Protein AF-A0A969NJ85-F1 (afdb_monomer_lite)

Foldseek 3Di:
DVVVVVVVVVLLVLLVVLCVVLVQDDDSVLSVVLVVQLVVVLVVDDDDPVVSLVSSLVSQCVSSVVRDVPSVSSSVSSVVSCCVPPVVVVVVVVVVVVVVVVVVD

Sequence (105 aa):
MFIGFSRYLIFFTQYYLLLLIFDIKINIVDAFTSISLSYVFLFSIPGIPIADIGIRGSLALFFLGIYSENEIGIIAASSALWAINLAIPAILGSIFLIQHKKMIK

Structure (mmCIF, N/CA/C/O backbone):
data_AF-A0A969NJ85-F1
#
_entry.id   AF-A0A969NJ85-F1
#
loop_
_atom_site.group_PDB
_atom_site.id
_atom_site.type_symbol
_atom_site.label_atom_id
_atom_site.label_alt_id
_atom_site.label_comp_id
_atom_site.label_asym_id
_atom_site.label_entity_id
_atom_site.label_seq_id
_atom_site.pdbx_PDB_ins_code
_atom_site.Cartn_x
_atom_site.Cartn_y
_atom_site.Cartn_z
_atom_site.occupancy
_atom_site.B_iso_or_equiv
_atom_site.auth_seq_id
_atom_site.auth_comp_id
_atom_site.auth_asym_id
_atom_site.auth_atom_id
_atom_site.pdbx_PDB_model_num
ATOM 1 N N . MET A 1 1 ? 6.680 -20.681 9.469 1.00 65.81 1 MET A N 1
ATOM 2 C CA . MET A 1 1 ? 6.995 -20.300 8.072 1.00 65.81 1 MET A CA 1
ATOM 3 C C . MET A 1 1 ? 5.741 -20.245 7.190 1.00 65.81 1 MET A C 1
ATOM 5 O O . MET A 1 1 ? 5.466 -19.182 6.655 1.00 65.81 1 MET A O 1
ATOM 9 N N . PHE A 1 2 ? 4.918 -21.303 7.128 1.00 75.25 2 PHE A N 1
ATOM 10 C CA . PHE A 1 2 ? 3.692 -21.348 6.301 1.00 75.25 2 PHE A CA 1
ATOM 11 C C . PHE A 1 2 ? 2.685 -20.205 6.533 1.00 75.25 2 PHE A C 1
ATOM 13 O O . PHE A 1 2 ? 2.185 -19.627 5.576 1.00 75.25 2 PHE A O 1
ATOM 20 N N . ILE A 1 3 ? 2.445 -19.807 7.787 1.00 84.50 3 ILE A N 1
ATOM 21 C CA . ILE A 1 3 ? 1.480 -18.740 8.121 1.00 84.50 3 ILE A CA 1
ATOM 22 C C . ILE A 1 3 ? 1.871 -17.387 7.499 1.00 84.50 3 ILE A C 1
ATOM 24 O O . ILE A 1 3 ? 1.006 -16.636 7.056 1.00 84.50 3 ILE A O 1
ATOM 28 N N . GLY A 1 4 ? 3.171 -17.075 7.443 1.00 85.69 4 GLY A N 1
ATOM 29 C CA . GLY A 1 4 ? 3.659 -15.820 6.862 1.00 85.69 4 GLY A CA 1
ATOM 30 C C . GLY A 1 4 ? 3.414 -15.755 5.356 1.00 85.69 4 GLY A C 1
ATOM 31 O O . GLY A 1 4 ? 2.929 -14.744 4.855 1.00 85.69 4 GLY A O 1
ATOM 32 N N . PHE A 1 5 ? 3.662 -16.865 4.657 1.00 85.75 5 PHE A N 1
ATOM 33 C CA . PHE A 1 5 ? 3.427 -16.966 3.219 1.00 85.75 5 PHE A CA 1
ATOM 34 C C . PHE A 1 5 ? 1.942 -16.813 2.868 1.00 85.75 5 PHE A C 1
ATOM 36 O O . PHE A 1 5 ? 1.595 -16.010 2.006 1.00 85.75 5 PHE A O 1
ATOM 43 N N . SER A 1 6 ? 1.047 -17.498 3.589 1.00 90.38 6 SER A N 1
ATOM 44 C CA . SER A 1 6 ? -0.398 -17.378 3.354 1.00 90.38 6 SER A CA 1
ATOM 45 C C . SER A 1 6 ? -0.910 -15.956 3.588 1.00 90.38 6 SER A C 1
ATOM 47 O O . SER A 1 6 ? -1.724 -15.458 2.814 1.00 90.38 6 SER A O 1
ATOM 49 N N . ARG A 1 7 ? -0.408 -15.267 4.623 1.00 89.38 7 ARG A N 1
ATOM 50 C CA . ARG A 1 7 ? -0.756 -13.860 4.877 1.00 89.38 7 ARG A CA 1
ATOM 51 C C . ARG A 1 7 ? -0.317 -12.954 3.738 1.00 89.38 7 ARG A C 1
ATOM 53 O O . ARG A 1 7 ? -1.087 -12.086 3.338 1.00 89.38 7 ARG A O 1
ATOM 60 N N . TYR A 1 8 ? 0.887 -13.168 3.216 1.00 91.38 8 TYR A N 1
ATOM 61 C CA . TYR A 1 8 ? 1.368 -12.417 2.066 1.00 91.38 8 TYR A CA 1
ATOM 62 C C . TYR A 1 8 ? 0.513 -12.687 0.819 1.00 91.38 8 TYR A C 1
ATOM 64 O O . TYR A 1 8 ? 0.143 -11.742 0.134 1.00 91.38 8 TYR A O 1
ATOM 72 N N . LEU A 1 9 ? 0.118 -13.938 0.557 1.00 93.75 9 LEU A N 1
ATOM 73 C CA . LEU A 1 9 ? -0.727 -14.272 -0.595 1.00 93.75 9 LEU A CA 1
ATOM 74 C C . LEU A 1 9 ? -2.108 -13.600 -0.525 1.00 93.75 9 LEU A C 1
ATOM 76 O O . LEU A 1 9 ? -2.587 -13.067 -1.526 1.00 93.75 9 LEU A O 1
ATOM 80 N N . ILE A 1 10 ? -2.729 -13.583 0.660 1.00 95.56 10 ILE A N 1
ATOM 81 C CA . ILE A 1 10 ? -3.993 -12.869 0.895 1.00 95.56 10 ILE A CA 1
ATOM 82 C C . ILE A 1 10 ? -3.796 -11.371 0.655 1.00 95.56 10 ILE A C 1
ATOM 84 O O . ILE A 1 10 ? -4.565 -10.762 -0.084 1.00 95.56 10 ILE A O 1
ATOM 88 N N . PHE A 1 11 ? -2.745 -10.794 1.239 1.00 95.44 11 PHE A N 1
ATOM 89 C CA . PHE A 1 11 ? -2.397 -9.385 1.081 1.00 95.44 11 PHE A CA 1
ATOM 90 C C . PHE A 1 11 ? -2.178 -9.005 -0.397 1.00 95.44 11 PHE A C 1
ATOM 92 O O . PHE A 1 11 ? -2.750 -8.026 -0.875 1.00 95.44 11 PHE A O 1
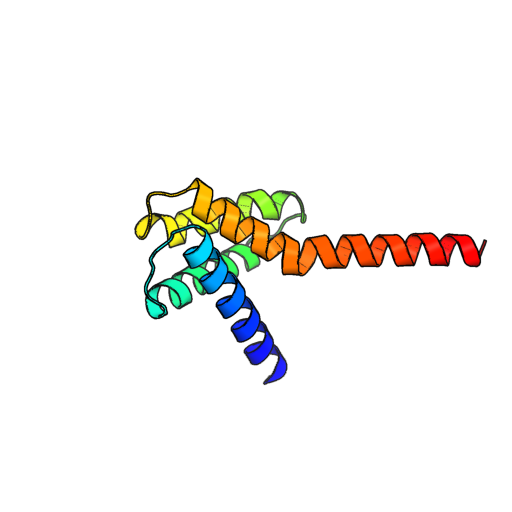ATOM 99 N N . PHE A 1 12 ? -1.408 -9.807 -1.136 1.00 96.94 12 PHE A N 1
ATOM 100 C CA . PHE A 1 12 ? -1.163 -9.614 -2.562 1.00 96.94 12 PHE A CA 1
ATOM 101 C C . PHE A 1 12 ? -2.467 -9.677 -3.358 1.00 96.94 12 PHE A C 1
ATOM 103 O O . PHE A 1 12 ? -2.745 -8.785 -4.153 1.00 96.94 12 PHE A O 1
ATOM 110 N N . THR A 1 13 ? -3.294 -10.695 -3.102 1.00 96.94 13 THR A N 1
ATOM 111 C CA . THR A 1 13 ? -4.570 -10.884 -3.805 1.00 96.94 13 THR A CA 1
ATOM 112 C C . THR A 1 13 ? -5.511 -9.708 -3.562 1.00 96.94 13 THR A C 1
ATOM 114 O O . THR A 1 13 ? -6.089 -9.184 -4.509 1.00 96.94 13 THR A O 1
ATOM 117 N N . GLN A 1 14 ? -5.631 -9.244 -2.314 1.00 97.62 14 GLN A N 1
ATOM 118 C CA . GLN A 1 14 ? -6.417 -8.054 -1.984 1.00 97.62 14 GLN A CA 1
ATOM 119 C C . GLN A 1 14 ? -5.922 -6.827 -2.751 1.00 97.62 14 GLN A C 1
ATOM 121 O O . GLN A 1 14 ? -6.733 -6.101 -3.322 1.00 97.62 14 GLN A O 1
ATOM 126 N N . TYR A 1 15 ? -4.606 -6.600 -2.788 1.00 97.50 15 TYR A N 1
ATOM 127 C CA . TYR A 1 15 ? -4.068 -5.436 -3.481 1.00 97.50 15 TYR A CA 1
ATOM 128 C C . TYR A 1 15 ? -4.275 -5.530 -4.994 1.00 97.50 15 TYR A C 1
ATOM 130 O O . TYR A 1 15 ? -4.734 -4.572 -5.605 1.00 97.50 15 TYR A O 1
ATOM 138 N N . TYR A 1 16 ? -4.013 -6.693 -5.590 1.00 97.75 16 TYR A N 1
ATOM 139 C CA . TYR A 1 16 ? -4.229 -6.925 -7.015 1.00 97.75 16 TYR A CA 1
ATOM 140 C C . TYR A 1 16 ? -5.690 -6.691 -7.418 1.00 97.75 16 TYR A C 1
ATOM 142 O O . TYR A 1 16 ? -5.958 -5.987 -8.388 1.00 97.75 16 TYR A O 1
ATOM 150 N N . LEU A 1 17 ? -6.645 -7.201 -6.635 1.00 97.94 17 LEU A N 1
ATOM 151 C CA . LEU A 1 17 ? -8.069 -6.958 -6.876 1.00 97.94 17 LEU A CA 1
ATOM 152 C C . LEU A 1 17 ? -8.430 -5.473 -6.760 1.00 97.94 17 LEU A C 1
ATOM 154 O O . LEU A 1 17 ? -9.195 -4.976 -7.580 1.00 97.94 17 LEU A O 1
ATOM 158 N N . LEU A 1 18 ? -7.869 -4.753 -5.784 1.00 97.94 18 LEU A N 1
ATOM 159 C CA . LEU A 1 18 ? -8.076 -3.309 -5.667 1.00 97.94 18 LEU A CA 1
ATOM 160 C C . LEU A 1 18 ? -7.522 -2.565 -6.885 1.00 97.94 18 LEU A C 1
ATOM 162 O O . LEU A 1 18 ? -8.219 -1.709 -7.416 1.00 97.94 18 LEU A O 1
ATOM 166 N N . LEU A 1 19 ? -6.332 -2.921 -7.377 1.00 97.56 19 LEU A N 1
ATOM 167 C CA . LEU A 1 19 ? -5.785 -2.335 -8.607 1.00 97.56 19 LEU A CA 1
ATOM 168 C C . LEU A 1 19 ? -6.755 -2.516 -9.783 1.00 97.56 19 LEU A C 1
ATOM 170 O O . LEU A 1 19 ? -7.059 -1.545 -10.470 1.00 97.56 19 LEU A O 1
ATOM 174 N N . LEU A 1 20 ? -7.325 -3.712 -9.954 1.00 96.69 20 LEU A N 1
ATOM 175 C CA . LEU A 1 20 ? -8.328 -3.965 -10.994 1.00 96.69 20 LEU A CA 1
ATOM 176 C C . LEU A 1 20 ? -9.620 -3.154 -10.791 1.00 96.69 20 LEU A C 1
ATOM 178 O O . LEU A 1 20 ? -10.170 -2.642 -11.762 1.00 96.69 20 LEU A O 1
ATOM 182 N N . ILE A 1 21 ? -10.097 -3.010 -9.548 1.00 97.62 21 ILE A N 1
ATOM 183 C CA . ILE A 1 21 ? -11.285 -2.200 -9.214 1.00 97.62 21 ILE A CA 1
ATOM 184 C C . ILE A 1 21 ? -11.068 -0.723 -9.569 1.00 97.62 21 ILE A C 1
ATOM 186 O O . ILE A 1 21 ? -11.996 -0.063 -10.030 1.00 97.62 21 ILE A O 1
ATOM 190 N N . PHE A 1 22 ? -9.850 -0.213 -9.389 1.00 96.94 22 PHE A N 1
ATOM 191 C CA . PHE A 1 22 ? -9.469 1.155 -9.746 1.00 96.94 22 PHE A CA 1
ATOM 192 C C . PHE A 1 22 ? -9.000 1.301 -11.211 1.00 96.94 22 PHE A C 1
ATOM 194 O O . PHE A 1 22 ? -8.357 2.292 -11.550 1.00 96.94 22 PHE A O 1
ATOM 201 N N . ASP A 1 23 ? -9.344 0.343 -12.081 1.00 95.38 23 ASP A N 1
ATOM 202 C CA . ASP A 1 23 ? -9.041 0.316 -13.524 1.00 95.38 23 ASP A CA 1
ATOM 203 C C . ASP A 1 23 ? -7.536 0.314 -13.871 1.00 95.38 23 ASP A C 1
ATOM 205 O O . ASP A 1 23 ? -7.104 0.782 -14.924 1.00 95.38 23 ASP A O 1
ATOM 209 N N . ILE A 1 24 ? -6.704 -0.259 -12.998 1.00 96.50 24 ILE A N 1
ATOM 210 C CA . ILE A 1 24 ? -5.270 -0.455 -13.245 1.00 96.50 24 ILE A CA 1
ATOM 211 C C . ILE A 1 24 ? -5.068 -1.857 -13.812 1.00 96.50 24 ILE A C 1
ATOM 213 O O . ILE A 1 24 ? -4.996 -2.855 -13.089 1.00 96.50 24 ILE A O 1
ATOM 217 N N . LYS A 1 25 ? -4.992 -1.935 -15.142 1.00 93.81 25 LYS A N 1
ATOM 218 C CA . LYS A 1 25 ? -4.812 -3.192 -15.876 1.00 93.81 25 LYS A CA 1
ATOM 219 C C . LYS A 1 25 ? -3.339 -3.575 -15.904 1.00 93.81 25 LYS A C 1
ATOM 221 O O . LYS A 1 25 ? -2.571 -3.079 -16.719 1.00 93.81 25 LYS A O 1
ATOM 226 N N . ILE A 1 26 ? -2.963 -4.487 -15.018 1.00 94.88 26 ILE A N 1
ATOM 227 C CA . ILE A 1 26 ? -1.599 -4.995 -14.884 1.00 94.88 26 ILE A CA 1
ATOM 228 C C . ILE A 1 26 ? -1.611 -6.529 -14.876 1.00 94.88 26 ILE A C 1
ATOM 230 O O . ILE A 1 26 ? -2.524 -7.163 -14.331 1.00 94.88 26 ILE A O 1
ATOM 234 N N . ASN A 1 27 ? -0.607 -7.144 -15.504 1.00 95.75 27 ASN A N 1
ATOM 235 C CA . ASN A 1 27 ? -0.427 -8.593 -15.456 1.00 95.75 27 ASN A CA 1
ATOM 236 C C . ASN A 1 27 ? -0.087 -9.023 -14.018 1.00 95.75 27 ASN A C 1
ATOM 238 O O . ASN A 1 27 ? 0.573 -8.298 -13.278 1.00 95.75 27 ASN A O 1
ATOM 242 N N . ILE A 1 28 ? -0.521 -10.214 -13.612 1.00 95.81 28 ILE A N 1
ATOM 243 C CA . ILE A 1 28 ? -0.267 -10.757 -12.278 1.00 95.81 28 ILE A CA 1
ATOM 244 C C . ILE A 1 28 ? 1.229 -10.830 -11.927 1.00 95.81 28 ILE A C 1
ATOM 246 O O . ILE A 1 28 ? 1.585 -10.589 -10.777 1.00 95.81 28 ILE A O 1
ATOM 250 N N . VAL A 1 29 ? 2.105 -11.118 -12.897 1.00 96.31 29 VAL A N 1
ATOM 251 C CA . VAL A 1 29 ? 3.562 -11.217 -12.672 1.00 96.31 29 VAL A CA 1
ATOM 252 C C . VAL A 1 29 ? 4.173 -9.842 -12.388 1.00 96.31 29 VAL A C 1
ATOM 254 O O . VAL A 1 29 ? 4.944 -9.677 -11.438 1.00 96.31 29 VAL A O 1
ATOM 257 N N . ASP A 1 30 ? 3.773 -8.844 -13.170 1.00 96.31 30 ASP A N 1
ATOM 258 C CA . ASP A 1 30 ? 4.220 -7.461 -13.012 1.00 96.31 30 ASP A CA 1
ATOM 259 C C . ASP A 1 30 ? 3.687 -6.872 -11.704 1.00 96.31 30 ASP A C 1
ATOM 261 O O . ASP A 1 30 ? 4.436 -6.284 -10.924 1.00 96.31 30 ASP A O 1
ATOM 265 N N . ALA A 1 31 ? 2.412 -7.132 -11.397 1.00 96.69 31 ALA A N 1
ATOM 266 C CA . ALA A 1 31 ? 1.801 -6.743 -10.136 1.00 96.69 31 ALA A CA 1
ATOM 267 C C . ALA A 1 31 ? 2.522 -7.374 -8.946 1.00 96.69 31 ALA A C 1
ATOM 269 O O . ALA A 1 31 ? 2.814 -6.681 -7.975 1.00 96.69 31 ALA A O 1
ATOM 270 N N . PHE A 1 32 ? 2.843 -8.668 -9.013 1.00 96.88 32 PHE A N 1
ATOM 271 C CA . PHE A 1 32 ? 3.568 -9.360 -7.949 1.00 96.88 32 PHE A CA 1
ATOM 272 C C . PHE A 1 32 ? 4.917 -8.705 -7.676 1.00 96.88 32 PHE A C 1
ATOM 274 O O . PHE A 1 32 ? 5.256 -8.439 -6.519 1.00 96.88 32 PHE A O 1
ATOM 281 N N . THR A 1 33 ? 5.657 -8.391 -8.735 1.00 96.75 33 THR A N 1
ATOM 282 C CA . THR A 1 33 ? 6.972 -7.755 -8.635 1.00 96.75 33 THR A CA 1
ATOM 283 C C . THR A 1 33 ? 6.857 -6.344 -8.062 1.00 96.75 33 THR A C 1
ATOM 285 O O . THR A 1 33 ? 7.485 -6.047 -7.044 1.00 96.75 33 THR A O 1
ATOM 288 N N . SER A 1 34 ? 6.006 -5.495 -8.641 1.00 96.88 34 SER A N 1
ATOM 289 C CA . SER A 1 34 ? 5.839 -4.107 -8.196 1.00 96.88 34 SER A CA 1
ATOM 290 C C . SER A 1 34 ? 5.308 -4.005 -6.772 1.00 96.88 34 SER A C 1
ATOM 292 O O . SER A 1 34 ? 5.863 -3.258 -5.971 1.00 96.88 34 SER A O 1
ATOM 294 N N . ILE A 1 35 ? 4.294 -4.796 -6.412 1.00 96.19 35 ILE A N 1
ATOM 295 C CA . ILE A 1 35 ? 3.739 -4.812 -5.052 1.00 96.19 35 ILE A CA 1
ATOM 296 C C . ILE A 1 35 ? 4.798 -5.263 -4.043 1.00 96.19 35 ILE A C 1
ATOM 298 O O . ILE A 1 35 ? 4.940 -4.647 -2.984 1.00 96.19 35 ILE A O 1
ATOM 302 N N . SER A 1 36 ? 5.558 -6.313 -4.364 1.00 95.31 36 SER A N 1
ATOM 303 C CA . SER A 1 36 ? 6.635 -6.798 -3.495 1.00 95.31 36 SER A CA 1
ATOM 304 C C . SER A 1 36 ? 7.690 -5.727 -3.267 1.00 95.31 36 SER A C 1
ATOM 306 O O . SER A 1 36 ? 8.042 -5.454 -2.120 1.00 95.31 36 SER A O 1
ATOM 308 N N . LEU A 1 37 ? 8.158 -5.087 -4.341 1.00 95.38 37 LEU A N 1
ATOM 309 C CA . LEU A 1 37 ? 9.162 -4.033 -4.256 1.00 95.38 37 LEU A CA 1
ATOM 310 C C . LEU A 1 37 ? 8.639 -2.841 -3.453 1.00 95.38 37 LEU A C 1
ATOM 312 O O . LEU A 1 37 ? 9.289 -2.452 -2.483 1.00 95.38 37 LEU A O 1
ATOM 316 N N . SER A 1 38 ? 7.436 -2.332 -3.743 1.00 94.00 38 SER A N 1
ATOM 317 C CA . SER A 1 38 ? 6.838 -1.238 -2.965 1.00 94.00 38 SER A CA 1
ATOM 318 C C . SER A 1 38 ? 6.857 -1.526 -1.460 1.00 94.00 38 SER A C 1
ATOM 320 O O . SER A 1 38 ? 7.177 -0.640 -0.673 1.00 94.00 38 SER A O 1
ATOM 322 N N . TYR A 1 39 ? 6.559 -2.758 -1.042 1.00 90.56 39 TYR A N 1
ATOM 323 C CA . TYR A 1 39 ? 6.481 -3.113 0.378 1.00 90.56 39 TYR A CA 1
ATOM 324 C C . TYR A 1 39 ? 7.834 -3.433 1.023 1.00 90.56 39 TYR A C 1
ATOM 326 O O . TYR A 1 39 ? 8.016 -3.138 2.204 1.00 90.56 39 TYR A O 1
ATOM 334 N N . VAL A 1 40 ? 8.800 -3.968 0.273 1.00 92.88 40 VAL A N 1
ATOM 335 C CA . VAL A 1 40 ? 10.188 -4.135 0.745 1.00 92.88 40 VAL A CA 1
ATOM 336 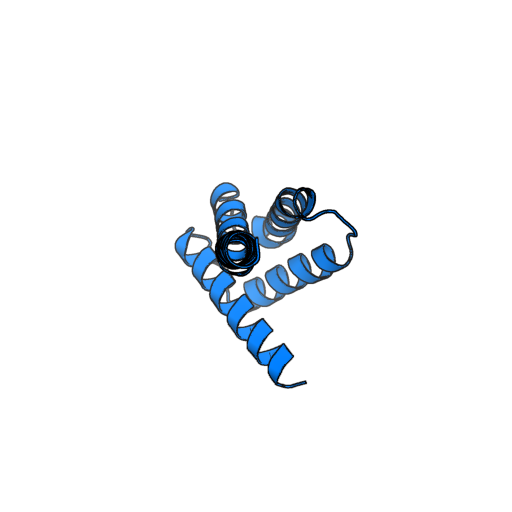C C . VAL A 1 40 ? 10.834 -2.772 1.004 1.00 92.88 40 VAL A C 1
ATOM 338 O O . VAL A 1 40 ? 11.457 -2.565 2.050 1.00 92.88 40 VAL A O 1
ATOM 341 N N . PHE A 1 41 ? 10.639 -1.817 0.093 1.00 92.81 41 PHE A N 1
ATOM 342 C CA . PHE A 1 41 ? 11.138 -0.453 0.268 1.00 92.81 41 PHE A CA 1
ATOM 343 C C . PHE A 1 41 ? 10.415 0.267 1.401 1.00 92.81 41 PHE A C 1
ATOM 345 O O . PHE A 1 41 ? 11.065 0.908 2.222 1.00 92.81 41 PHE A O 1
ATOM 352 N N . LEU A 1 42 ? 9.096 0.098 1.510 1.00 90.12 42 LEU A N 1
ATOM 353 C CA . LEU A 1 42 ? 8.333 0.660 2.619 1.00 90.12 42 LEU A CA 1
ATOM 354 C C . LEU A 1 42 ? 8.841 0.148 3.971 1.00 90.12 42 LEU A C 1
ATOM 356 O O . LEU A 1 42 ? 9.007 0.936 4.892 1.00 90.12 42 LEU A O 1
ATOM 360 N N . PHE A 1 43 ? 9.122 -1.153 4.082 1.00 87.31 43 PHE A N 1
ATOM 361 C CA . PHE A 1 43 ? 9.669 -1.744 5.305 1.00 87.31 43 PHE A CA 1
ATOM 362 C C . PHE A 1 43 ? 11.067 -1.210 5.655 1.00 87.31 43 PHE A C 1
ATOM 364 O O . PHE A 1 43 ? 11.428 -1.147 6.826 1.00 87.31 43 PHE A O 1
ATOM 371 N N . SER A 1 44 ? 11.851 -0.812 4.651 1.00 88.88 44 SER A N 1
ATOM 372 C CA . SER A 1 44 ? 13.203 -0.273 4.843 1.00 88.88 44 SER A CA 1
ATOM 373 C C . SER A 1 44 ? 13.218 1.168 5.368 1.00 88.88 44 SER A C 1
ATOM 375 O O . SER A 1 44 ? 14.256 1.620 5.848 1.00 88.88 44 SER A O 1
ATOM 377 N N . ILE A 1 45 ? 12.100 1.898 5.279 1.00 85.31 45 ILE A N 1
ATOM 378 C CA . ILE A 1 45 ? 12.003 3.295 5.714 1.00 85.31 45 ILE A CA 1
ATOM 379 C C . ILE A 1 45 ? 11.457 3.339 7.152 1.00 85.31 45 ILE A C 1
ATOM 381 O O . ILE A 1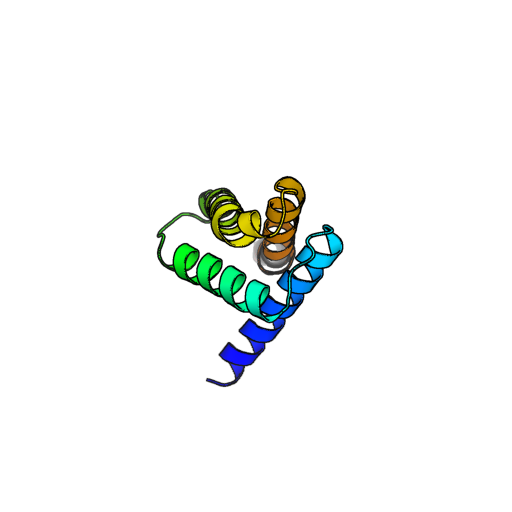 45 ? 10.285 3.033 7.365 1.00 85.31 45 ILE A O 1
ATOM 385 N N . PRO A 1 46 ? 12.260 3.729 8.159 1.00 74.06 46 PRO A N 1
ATOM 386 C CA . PRO A 1 46 ? 11.756 3.919 9.515 1.00 74.06 46 PRO A CA 1
ATOM 387 C C . PRO A 1 46 ? 10.876 5.179 9.587 1.00 74.06 46 PRO A C 1
ATOM 389 O O . PRO A 1 46 ? 11.290 6.255 9.154 1.00 74.06 46 PRO A O 1
ATOM 392 N N . GLY A 1 47 ? 9.674 5.069 10.160 1.00 73.25 47 GLY A N 1
ATOM 393 C CA . GLY A 1 47 ? 8.714 6.174 10.216 1.00 73.25 47 GLY A CA 1
ATOM 394 C C . GLY A 1 47 ? 7.618 6.002 11.269 1.00 73.25 47 GLY A C 1
ATOM 395 O O . GLY A 1 47 ? 7.495 4.959 11.910 1.00 73.25 47 GLY A O 1
ATOM 396 N N . ILE A 1 48 ? 6.830 7.064 11.468 1.00 74.25 48 ILE A N 1
ATOM 397 C CA . ILE A 1 48 ? 5.580 7.017 12.239 1.00 74.25 48 ILE A CA 1
ATOM 398 C C . ILE A 1 48 ? 4.403 6.673 11.309 1.00 74.25 48 ILE A C 1
ATOM 400 O O . ILE A 1 48 ? 4.394 7.134 10.168 1.00 74.25 48 ILE A O 1
ATOM 404 N N . PRO A 1 49 ? 3.347 5.984 11.787 1.00 66.75 49 PRO A N 1
ATOM 405 C CA . PRO A 1 49 ? 2.256 5.483 10.937 1.00 66.75 49 PRO A CA 1
ATOM 406 C C . PRO A 1 49 ? 1.543 6.525 10.057 1.00 66.75 49 PRO A C 1
ATOM 408 O O . PRO A 1 49 ? 0.960 6.177 9.035 1.00 66.75 49 PRO A O 1
ATOM 411 N N . ILE A 1 50 ? 1.560 7.804 10.449 1.00 66.25 50 ILE A N 1
ATOM 412 C CA . ILE A 1 50 ? 0.975 8.908 9.669 1.00 66.25 50 ILE A CA 1
ATOM 413 C C . ILE A 1 50 ? 1.842 9.251 8.448 1.00 66.25 50 ILE A C 1
ATOM 415 O O . ILE A 1 50 ? 1.305 9.526 7.377 1.00 66.25 50 ILE A O 1
ATOM 419 N N . ALA A 1 51 ? 3.170 9.194 8.583 1.00 75.81 51 ALA A N 1
ATOM 420 C CA . ALA A 1 51 ? 4.092 9.388 7.465 1.00 75.81 51 ALA A CA 1
ATOM 421 C C . ALA A 1 51 ? 3.991 8.232 6.454 1.00 75.81 51 ALA A C 1
ATOM 423 O O . ALA A 1 51 ? 4.111 8.449 5.246 1.00 75.81 51 ALA A O 1
ATOM 424 N N . ASP A 1 52 ? 3.678 7.026 6.934 1.00 79.69 52 ASP A N 1
ATOM 425 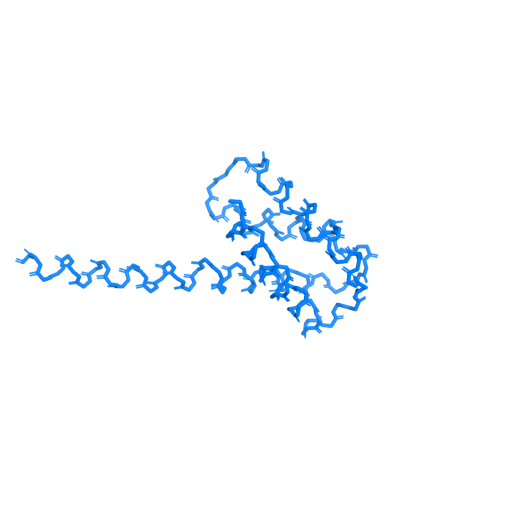C CA . ASP A 1 52 ? 3.562 5.828 6.100 1.00 79.69 52 ASP A CA 1
ATOM 426 C C . ASP A 1 52 ? 2.461 5.929 5.039 1.00 79.69 52 ASP A C 1
ATOM 428 O O . ASP A 1 52 ? 2.564 5.262 4.012 1.00 79.69 52 ASP A O 1
ATOM 432 N N . ILE A 1 53 ? 1.419 6.748 5.241 1.00 82.31 53 ILE A N 1
ATOM 433 C CA . ILE A 1 53 ? 0.351 6.932 4.242 1.00 82.31 53 ILE A CA 1
ATOM 434 C C . ILE A 1 53 ? 0.925 7.580 2.975 1.00 82.31 53 ILE A C 1
ATOM 436 O O . ILE A 1 53 ? 0.738 7.060 1.874 1.00 82.31 53 ILE A O 1
ATOM 440 N N . GLY A 1 54 ? 1.677 8.674 3.136 1.00 87.19 54 GLY A N 1
ATOM 441 C CA . GLY A 1 54 ? 2.325 9.369 2.023 1.00 87.19 54 GLY A CA 1
ATOM 442 C C . GLY A 1 54 ? 3.422 8.522 1.379 1.00 87.19 54 GLY A C 1
ATOM 443 O O . GLY A 1 54 ? 3.443 8.368 0.162 1.00 87.19 54 GLY A O 1
ATOM 444 N N . ILE A 1 55 ? 4.282 7.898 2.191 1.00 91.44 55 ILE A N 1
ATOM 445 C CA . ILE A 1 55 ? 5.389 7.058 1.699 1.00 91.44 55 ILE A CA 1
ATOM 446 C C . ILE A 1 55 ? 4.855 5.871 0.887 1.00 91.44 55 ILE A C 1
ATOM 448 O O . ILE A 1 55 ? 5.365 5.574 -0.194 1.00 91.44 55 ILE A O 1
ATOM 452 N N . ARG A 1 56 ? 3.798 5.207 1.367 1.00 92.06 56 ARG A N 1
ATOM 453 C CA . ARG A 1 56 ? 3.176 4.075 0.670 1.00 92.06 56 ARG A CA 1
ATOM 454 C C . ARG A 1 56 ? 2.527 4.499 -0.646 1.00 92.06 56 ARG A C 1
ATOM 456 O O . ARG A 1 56 ? 2.629 3.756 -1.619 1.00 92.06 56 ARG A O 1
ATOM 463 N N . GLY A 1 57 ? 1.888 5.670 -0.687 1.00 93.50 57 GLY A N 1
ATOM 464 C CA . GLY A 1 57 ? 1.371 6.260 -1.924 1.00 93.50 57 GLY A CA 1
ATOM 465 C C . GLY A 1 57 ? 2.490 6.528 -2.932 1.00 93.50 57 GLY A C 1
ATOM 466 O O . GLY A 1 57 ? 2.415 6.056 -4.063 1.00 93.50 57 GLY A O 1
ATOM 467 N N . SER A 1 58 ? 3.572 7.178 -2.500 1.00 94.12 58 SER A N 1
ATOM 468 C CA . SER A 1 58 ? 4.728 7.481 -3.353 1.00 94.12 58 SER A CA 1
ATOM 469 C C . SER A 1 58 ? 5.419 6.225 -3.887 1.00 94.12 58 SER A C 1
ATOM 471 O O . SER A 1 58 ? 5.747 6.163 -5.067 1.00 94.12 58 SER A O 1
ATOM 473 N N . LEU A 1 59 ? 5.611 5.196 -3.055 1.00 95.69 59 LEU A N 1
ATOM 474 C CA . LEU A 1 59 ? 6.192 3.921 -3.493 1.00 95.69 59 LEU A CA 1
ATOM 475 C C . LEU A 1 59 ? 5.252 3.144 -4.420 1.00 95.69 59 LEU A C 1
ATOM 477 O O . LEU A 1 59 ? 5.721 2.457 -5.326 1.00 95.69 59 LEU A O 1
ATOM 481 N N . ALA A 1 60 ? 3.937 3.233 -4.210 1.00 96.00 60 ALA A N 1
ATOM 482 C CA . ALA A 1 60 ? 2.967 2.651 -5.128 1.00 96.00 60 ALA A CA 1
ATOM 483 C C . ALA A 1 60 ? 3.037 3.348 -6.492 1.00 96.00 60 ALA A C 1
ATOM 485 O O . ALA A 1 60 ? 3.185 2.664 -7.497 1.00 96.00 60 ALA A O 1
ATOM 486 N N . LEU A 1 61 ? 3.029 4.683 -6.532 1.00 97.12 61 LEU A N 1
ATOM 487 C CA . LEU A 1 61 ? 3.195 5.446 -7.772 1.00 97.12 61 LEU A CA 1
ATOM 488 C C . LEU A 1 61 ? 4.523 5.141 -8.466 1.00 97.12 61 LEU A C 1
ATOM 490 O O . LEU A 1 61 ? 4.541 4.915 -9.669 1.00 97.12 61 LEU A O 1
ATOM 494 N N . PHE A 1 62 ? 5.619 5.059 -7.713 1.00 96.69 62 PHE A N 1
ATOM 495 C CA . PHE A 1 62 ? 6.937 4.782 -8.277 1.00 96.69 62 PHE A CA 1
ATOM 496 C C . PHE A 1 62 ? 7.000 3.430 -9.007 1.00 96.69 62 PHE A C 1
ATOM 498 O O . PHE A 1 62 ? 7.523 3.353 -10.115 1.00 96.69 62 PHE A O 1
ATOM 505 N N . PHE A 1 63 ? 6.453 2.363 -8.411 1.00 96.69 63 PHE A N 1
ATOM 506 C CA . PHE A 1 63 ? 6.531 1.012 -8.985 1.00 96.69 63 PHE A CA 1
ATOM 507 C C . PHE A 1 63 ? 5.348 0.627 -9.885 1.00 96.69 63 PHE A C 1
ATOM 509 O O . PHE A 1 63 ? 5.499 -0.267 -10.718 1.00 96.69 63 PHE A O 1
ATOM 516 N N . LEU A 1 64 ? 4.169 1.234 -9.707 1.00 96.56 64 LEU A N 1
ATOM 517 C CA . LEU A 1 64 ? 2.957 0.920 -10.479 1.00 96.56 64 LEU A CA 1
ATOM 518 C C . LEU A 1 64 ? 2.633 1.968 -11.547 1.00 96.56 64 LEU A C 1
ATOM 520 O O . LEU A 1 64 ? 1.955 1.634 -12.515 1.00 96.56 64 LEU A O 1
ATOM 524 N N . GLY A 1 65 ? 3.144 3.195 -11.419 1.00 95.56 65 GLY A N 1
ATOM 525 C CA . GLY A 1 65 ? 2.926 4.274 -12.390 1.00 95.56 65 GLY A CA 1
ATOM 526 C C . GLY A 1 65 ? 3.504 3.975 -13.774 1.00 95.56 65 GLY A C 1
ATOM 527 O O . GLY A 1 65 ? 3.047 4.529 -14.764 1.00 95.56 65 GLY A O 1
ATOM 528 N N . ILE A 1 66 ? 4.439 3.022 -13.878 1.00 95.06 66 ILE A N 1
ATOM 529 C CA . ILE A 1 66 ? 4.932 2.531 -15.174 1.00 95.06 66 ILE A CA 1
ATOM 530 C C . ILE A 1 66 ? 3.878 1.729 -15.958 1.00 95.06 66 ILE A C 1
ATOM 532 O O . ILE A 1 66 ? 4.032 1.550 -17.162 1.00 95.06 66 ILE A O 1
ATOM 536 N N . TYR A 1 67 ? 2.823 1.240 -15.294 1.00 94.69 67 TYR A N 1
ATOM 537 C CA . TYR A 1 67 ? 1.767 0.422 -15.907 1.00 94.69 67 TYR A CA 1
ATOM 538 C C . TYR A 1 67 ? 0.441 1.169 -16.080 1.00 94.69 67 TYR A C 1
ATOM 540 O O . TYR A 1 67 ? -0.461 0.658 -16.743 1.00 94.69 67 TYR A O 1
ATOM 548 N N . SER A 1 68 ? 0.276 2.345 -15.469 1.00 94.50 68 SER A N 1
ATOM 549 C CA . SER A 1 68 ? -0.957 3.125 -15.569 1.00 94.50 68 SER A CA 1
ATOM 550 C C . SER A 1 68 ? -0.720 4.598 -15.261 1.00 94.50 68 SER A C 1
ATOM 552 O O . SER A 1 68 ? -0.097 4.934 -14.259 1.00 94.50 68 SER A O 1
ATOM 554 N N . GLU A 1 69 ? -1.311 5.468 -16.082 1.00 93.88 69 GLU A N 1
ATOM 555 C CA . GLU A 1 69 ? -1.372 6.917 -15.847 1.00 93.88 69 GLU A CA 1
ATOM 556 C C . GLU A 1 69 ? -2.420 7.298 -14.783 1.00 93.88 69 GLU A C 1
ATOM 558 O O . GLU A 1 69 ? -2.501 8.452 -14.366 1.00 93.88 69 GLU A O 1
ATOM 563 N N . ASN A 1 70 ? -3.239 6.344 -14.318 1.00 96.62 70 ASN A N 1
ATOM 564 C CA . ASN A 1 70 ? -4.247 6.587 -13.289 1.00 96.62 70 ASN A CA 1
ATOM 565 C C . ASN A 1 70 ? -3.613 6.638 -11.886 1.00 96.62 70 ASN A C 1
ATOM 567 O O . ASN A 1 70 ? -3.812 5.751 -11.049 1.00 96.62 70 ASN A O 1
ATOM 571 N N . GLU A 1 71 ? -2.857 7.702 -11.618 1.00 96.06 71 GLU A N 1
ATOM 572 C CA . GLU A 1 71 ? -2.176 7.933 -10.339 1.00 96.06 71 GLU A CA 1
ATOM 573 C C . GLU A 1 71 ? -3.147 7.939 -9.151 1.00 96.06 71 GLU A C 1
ATOM 575 O O . GLU A 1 71 ? -2.872 7.357 -8.097 1.00 96.06 71 GLU A O 1
ATOM 580 N N . ILE A 1 72 ? -4.322 8.549 -9.339 1.00 96.56 72 ILE A N 1
ATOM 581 C CA . ILE A 1 72 ? -5.377 8.606 -8.322 1.00 96.56 72 ILE A CA 1
ATOM 582 C C . ILE A 1 72 ? -5.852 7.192 -7.987 1.00 96.56 72 ILE A C 1
ATOM 584 O O . ILE A 1 72 ? -5.980 6.857 -6.809 1.00 96.56 72 ILE A O 1
ATOM 588 N N . GLY A 1 73 ? -6.060 6.348 -8.999 1.00 97.00 73 GLY A N 1
ATOM 589 C CA . GLY A 1 73 ? -6.406 4.943 -8.815 1.00 97.00 73 GLY A CA 1
ATOM 590 C C . GLY A 1 73 ? -5.336 4.180 -8.035 1.00 97.00 73 GLY A C 1
ATOM 591 O O . GLY A 1 73 ? -5.669 3.416 -7.129 1.00 97.00 73 GLY A O 1
ATOM 592 N N . ILE A 1 74 ? -4.052 4.416 -8.327 1.00 97.06 74 ILE A N 1
ATOM 593 C CA . ILE A 1 74 ? -2.934 3.727 -7.659 1.00 97.06 74 ILE A CA 1
ATOM 594 C C . ILE A 1 74 ? -2.890 4.108 -6.174 1.00 97.06 74 ILE A C 1
ATOM 596 O O . ILE A 1 74 ? -2.813 3.236 -5.298 1.00 97.06 74 ILE A O 1
ATOM 600 N N . ILE A 1 75 ? -2.987 5.406 -5.873 1.00 96.38 75 ILE A N 1
ATOM 601 C CA . ILE A 1 75 ? -3.022 5.906 -4.495 1.00 96.38 75 ILE A CA 1
ATOM 602 C C . ILE A 1 75 ? -4.266 5.385 -3.765 1.00 96.38 75 ILE A C 1
ATOM 604 O O . ILE A 1 75 ? -4.163 4.958 -2.610 1.00 96.38 75 ILE A O 1
ATOM 608 N N . ALA A 1 76 ? -5.428 5.386 -4.422 1.00 96.19 76 ALA A N 1
ATOM 609 C CA . ALA A 1 76 ? -6.679 4.905 -3.847 1.00 96.19 76 ALA A CA 1
ATOM 610 C C . ALA A 1 76 ? -6.619 3.403 -3.533 1.00 96.19 76 ALA A C 1
ATOM 612 O O . ALA A 1 76 ? -6.982 3.009 -2.425 1.00 96.19 76 ALA A O 1
ATOM 613 N N . ALA A 1 77 ? -6.079 2.580 -4.437 1.00 97.00 77 ALA A N 1
ATOM 614 C CA . ALA A 1 77 ? -5.872 1.148 -4.219 1.00 97.00 77 ALA A CA 1
ATOM 615 C C . ALA A 1 77 ? -4.963 0.884 -3.010 1.00 97.00 77 ALA A C 1
ATOM 617 O O . ALA A 1 77 ? -5.305 0.105 -2.116 1.00 97.00 77 ALA A O 1
ATOM 618 N N . SER A 1 78 ? -3.825 1.580 -2.955 1.00 95.56 78 SER A N 1
ATOM 619 C CA . SER A 1 78 ? -2.851 1.475 -1.866 1.00 95.56 78 SER A CA 1
ATOM 620 C C . SER A 1 78 ? -3.443 1.898 -0.513 1.00 95.56 78 S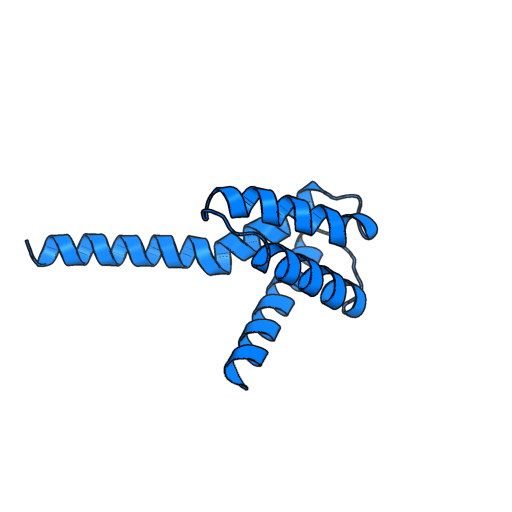ER A C 1
ATOM 622 O O . SER A 1 78 ? -3.279 1.211 0.502 1.00 95.56 78 SER A O 1
ATOM 624 N N . SER A 1 79 ? -4.199 2.998 -0.505 1.00 93.62 79 SER A N 1
ATOM 625 C CA . SER A 1 79 ? -4.847 3.542 0.695 1.00 93.62 79 SER A CA 1
ATOM 626 C C . SER A 1 79 ? -6.000 2.663 1.175 1.00 93.62 79 SER A C 1
ATOM 628 O O . SER A 1 79 ? -6.126 2.418 2.375 1.00 93.62 79 SER A O 1
ATOM 630 N N . ALA A 1 80 ? -6.813 2.136 0.255 1.00 95.62 80 ALA A N 1
ATOM 631 C CA . ALA A 1 80 ? -7.899 1.210 0.565 1.00 95.62 80 ALA A CA 1
ATOM 632 C C . ALA A 1 80 ? -7.363 -0.073 1.209 1.00 95.62 80 ALA A C 1
ATOM 634 O O . ALA A 1 80 ? -7.899 -0.534 2.217 1.00 95.62 80 ALA A O 1
ATOM 635 N N . LEU A 1 81 ? -6.257 -0.610 0.691 1.00 95.75 81 LEU A N 1
ATOM 636 C CA . LEU A 1 81 ? -5.612 -1.784 1.269 1.00 95.75 81 LEU A CA 1
ATOM 637 C C . LEU A 1 81 ? -5.122 -1.530 2.700 1.00 95.75 81 LEU A C 1
ATOM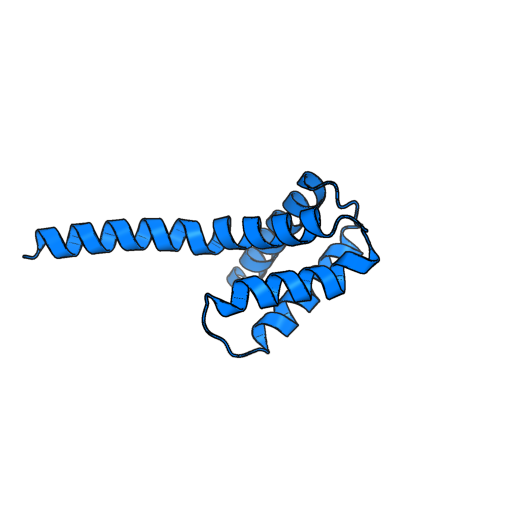 639 O O . LEU A 1 81 ? -5.337 -2.361 3.585 1.00 95.75 81 LEU A O 1
ATOM 643 N N . TRP A 1 82 ? -4.480 -0.383 2.941 1.00 92.31 82 TRP A N 1
ATOM 644 C CA . TRP A 1 82 ? -4.070 0.029 4.286 1.00 92.31 82 TRP A CA 1
ATOM 645 C C . TRP A 1 82 ? -5.275 0.204 5.219 1.00 92.31 82 TRP A C 1
ATOM 647 O O . TRP A 1 82 ? -5.234 -0.233 6.371 1.00 92.31 82 TRP A O 1
ATOM 657 N N . ALA A 1 83 ? -6.371 0.778 4.719 1.00 92.69 83 ALA A N 1
ATOM 658 C CA . ALA A 1 83 ? -7.584 0.961 5.499 1.00 92.69 83 ALA A CA 1
ATOM 659 C C . ALA A 1 83 ? -8.196 -0.382 5.925 1.00 92.69 83 ALA A C 1
ATOM 661 O O . ALA A 1 83 ? -8.498 -0.572 7.103 1.00 92.69 83 ALA A O 1
ATOM 662 N N . ILE A 1 84 ? -8.305 -1.329 4.990 1.00 94.81 84 ILE A N 1
ATOM 663 C CA . ILE A 1 84 ? -8.842 -2.675 5.231 1.00 94.81 84 ILE A CA 1
ATOM 664 C C . ILE A 1 84 ? -7.976 -3.444 6.233 1.00 94.81 84 ILE A C 1
ATOM 666 O O . ILE A 1 84 ? -8.500 -4.029 7.180 1.00 94.81 84 ILE A O 1
ATOM 670 N N . ASN A 1 85 ? -6.654 -3.431 6.048 1.00 92.75 85 ASN A N 1
ATOM 671 C CA . ASN A 1 85 ? -5.752 -4.291 6.814 1.00 92.75 85 ASN A CA 1
ATOM 672 C C . ASN A 1 85 ? -5.263 -3.688 8.135 1.00 92.75 85 ASN A C 1
ATOM 674 O O . ASN A 1 85 ? -4.852 -4.445 9.016 1.00 92.75 85 ASN A O 1
ATOM 678 N N . LEU A 1 86 ? -5.282 -2.359 8.288 1.00 89.62 86 LEU A N 1
ATOM 679 C CA . LEU A 1 86 ? -4.765 -1.692 9.485 1.00 89.62 86 LEU A CA 1
ATOM 680 C C . LEU A 1 86 ? -5.747 -0.696 10.102 1.00 89.62 86 LEU A C 1
ATOM 682 O O . LEU A 1 86 ? -6.018 -0.801 11.298 1.00 89.62 86 LEU A O 1
ATOM 686 N N . ALA A 1 87 ? -6.290 0.250 9.329 1.00 90.69 87 ALA A N 1
ATOM 687 C CA . ALA A 1 87 ? -7.079 1.339 9.913 1.00 90.69 87 ALA A CA 1
ATOM 688 C C . ALA A 1 87 ? -8.386 0.843 10.551 1.00 90.69 87 ALA A C 1
ATOM 690 O O . ALA A 1 87 ? -8.663 1.162 11.706 1.00 90.69 87 ALA A O 1
ATOM 691 N N . ILE A 1 88 ? -9.161 0.023 9.834 1.00 93.12 88 ILE A N 1
ATOM 692 C CA . ILE A 1 88 ? -10.422 -0.539 10.336 1.00 93.12 88 ILE A CA 1
ATOM 693 C C . ILE A 1 88 ? -10.176 -1.394 11.595 1.00 93.12 88 ILE A C 1
ATOM 695 O O . ILE A 1 88 ? -10.809 -1.116 12.619 1.00 93.12 88 ILE A O 1
ATOM 699 N N . PRO A 1 89 ? -9.234 -2.363 11.600 1.00 92.19 89 PRO A N 1
ATOM 700 C CA . PRO A 1 89 ? -8.894 -3.107 12.812 1.00 92.19 89 PRO A CA 1
ATOM 701 C C . PRO A 1 89 ? -8.453 -2.224 13.986 1.00 92.19 89 PRO A C 1
ATOM 703 O O . PRO A 1 89 ? -8.866 -2.470 15.119 1.00 92.19 89 PRO A O 1
ATOM 706 N N . ALA A 1 90 ? -7.648 -1.185 13.736 1.00 90.88 90 ALA A N 1
ATOM 707 C CA . ALA A 1 90 ? -7.172 -0.280 14.781 1.00 90.88 90 ALA A CA 1
ATOM 708 C C . ALA A 1 90 ? -8.316 0.534 15.404 1.00 90.88 90 ALA A C 1
ATOM 710 O O . ALA A 1 90 ? -8.397 0.647 16.629 1.00 90.88 90 ALA A O 1
ATOM 711 N N . ILE A 1 91 ? -9.231 1.053 14.578 1.00 92.56 91 ILE A N 1
ATOM 712 C CA . ILE A 1 91 ? -10.413 1.790 15.043 1.00 92.56 91 ILE A CA 1
ATOM 713 C C . ILE A 1 91 ? -11.295 0.875 15.893 1.00 92.56 91 ILE A C 1
ATOM 715 O O . ILE A 1 91 ? -11.610 1.223 17.032 1.00 92.56 91 ILE A O 1
ATOM 719 N N . LEU A 1 92 ? -11.634 -0.316 15.393 1.00 92.81 92 LEU A N 1
ATOM 720 C CA . LEU A 1 92 ? -12.442 -1.281 16.142 1.00 92.81 92 LEU A CA 1
ATOM 721 C C . LEU A 1 92 ? -11.774 -1.646 17.473 1.00 92.81 92 LEU A C 1
ATOM 723 O O . LEU A 1 92 ? -12.410 -1.552 18.523 1.00 92.81 92 LEU A O 1
ATOM 727 N N . GLY A 1 93 ? -10.478 -1.965 17.455 1.00 91.31 93 GLY A N 1
ATOM 728 C CA . GLY A 1 93 ? -9.706 -2.259 18.663 1.00 91.31 93 GLY A CA 1
ATOM 729 C C . GLY A 1 93 ? -9.710 -1.108 19.677 1.00 91.31 93 GLY A C 1
ATOM 730 O O . GLY A 1 93 ? -9.873 -1.343 20.876 1.00 91.31 93 GLY A O 1
ATOM 731 N N . SER A 1 94 ? -9.602 0.141 19.213 1.00 90.31 94 SER A N 1
ATOM 732 C CA . SER A 1 94 ? -9.646 1.321 20.088 1.00 90.31 94 SER A CA 1
ATOM 733 C C . SER A 1 94 ? -11.003 1.500 20.781 1.00 90.31 94 SER A C 1
ATOM 735 O O . SER A 1 94 ? -11.040 1.822 21.970 1.00 90.31 94 SER A O 1
ATOM 737 N N . ILE A 1 95 ? -12.113 1.221 20.086 1.00 91.12 95 ILE A N 1
ATOM 738 C CA . ILE A 1 95 ? -13.467 1.299 20.652 1.00 91.12 95 ILE A CA 1
ATOM 739 C C . ILE A 1 95 ? -13.621 0.275 21.783 1.00 91.12 95 ILE A C 1
ATOM 741 O O . ILE A 1 95 ? -14.062 0.635 22.878 1.00 91.12 95 ILE A O 1
ATOM 745 N N . PHE A 1 96 ? -13.193 -0.973 21.559 1.00 89.62 96 PHE A N 1
ATOM 746 C CA . PHE A 1 96 ? -13.218 -2.019 22.588 1.00 89.62 96 PHE A CA 1
ATOM 747 C C . PHE A 1 96 ? -12.370 -1.649 23.813 1.00 89.62 96 PHE A C 1
ATOM 749 O O . PHE A 1 96 ? -12.806 -1.841 24.951 1.00 89.62 96 PHE A O 1
ATOM 756 N N . LEU A 1 97 ? -11.187 -1.062 23.606 1.00 89.75 97 LEU A N 1
ATOM 757 C CA . LEU A 1 97 ? -10.308 -0.648 24.702 1.00 89.75 97 LEU A CA 1
ATOM 758 C C . LEU A 1 97 ? -10.937 0.458 25.564 1.00 89.75 97 LEU A C 1
ATOM 760 O O . LEU A 1 97 ? -10.879 0.396 26.795 1.00 89.75 97 LEU A O 1
ATOM 764 N N . ILE A 1 98 ? -11.558 1.460 24.933 1.00 87.94 98 ILE A N 1
ATOM 765 C CA . ILE A 1 98 ? -12.231 2.561 25.639 1.00 87.94 98 ILE A CA 1
ATOM 766 C C . ILE A 1 98 ? -13.411 2.028 26.462 1.00 87.94 98 ILE A C 1
ATOM 768 O O . ILE A 1 98 ? -13.576 2.420 27.620 1.00 87.94 98 ILE A O 1
ATOM 772 N N . GLN A 1 99 ? -14.199 1.105 25.902 1.00 82.38 99 GLN A N 1
ATOM 773 C CA . GLN A 1 99 ? -15.306 0.459 26.614 1.00 82.38 99 GLN A CA 1
ATOM 774 C C . GLN A 1 99 ? -14.818 -0.336 27.831 1.00 82.38 99 GLN A C 1
ATOM 776 O O . GLN A 1 99 ? -15.387 -0.209 28.915 1.00 82.38 99 GLN A O 1
ATOM 781 N N . HIS A 1 100 ? -13.731 -1.100 27.689 1.00 78.75 100 HIS A N 1
ATOM 782 C CA . HIS A 1 100 ? -13.173 -1.882 28.792 1.00 78.75 100 HIS A CA 1
ATOM 783 C C . HIS A 1 100 ? -12.606 -0.990 29.907 1.00 78.75 100 HIS A C 1
ATOM 785 O O . HIS A 1 100 ? -12.878 -1.215 31.086 1.00 78.75 100 HIS A O 1
ATOM 791 N N . LYS A 1 101 ? -11.907 0.096 29.548 1.00 73.56 101 LYS A N 1
ATOM 792 C CA . LYS A 1 101 ? -11.405 1.080 30.521 1.00 73.56 101 LYS A CA 1
ATOM 793 C C . LYS A 1 101 ? -12.535 1.785 31.283 1.00 73.56 101 LYS A C 1
ATOM 795 O O . LYS A 1 101 ? -12.331 2.164 32.431 1.00 73.56 101 LYS A O 1
ATOM 800 N N . LYS A 1 102 ? -13.709 1.959 30.664 1.00 70.44 102 LYS A N 1
ATOM 801 C CA . LYS A 1 102 ? -14.906 2.521 31.310 1.00 70.44 102 LYS A CA 1
ATOM 802 C C . LYS A 1 102 ? -15.606 1.530 32.254 1.00 70.44 102 LYS A C 1
ATOM 804 O O . LYS A 1 102 ? -16.268 1.990 33.167 1.00 70.44 102 LYS A O 1
ATOM 809 N N . MET A 1 103 ? -15.467 0.215 32.054 1.00 64.69 103 MET A N 1
ATOM 810 C CA . MET A 1 103 ? -16.029 -0.813 32.952 1.00 64.69 103 MET A CA 1
ATOM 811 C C . MET A 1 103 ? -15.191 -1.070 34.211 1.00 64.69 103 MET A C 1
ATOM 813 O O . MET A 1 103 ? -15.737 -1.503 35.217 1.00 64.69 103 MET A O 1
ATOM 817 N N . ILE A 1 104 ? -13.872 -0.866 34.145 1.00 67.81 104 ILE A N 1
ATOM 818 C CA . ILE A 1 104 ? -12.955 -1.103 35.280 1.00 67.81 104 ILE A CA 1
ATOM 819 C C . ILE A 1 104 ? -12.887 0.114 36.227 1.00 67.81 104 ILE A C 1
ATOM 821 O O . ILE A 1 104 ? -12.395 0.002 37.348 1.00 67.81 104 ILE A O 1
ATOM 825 N N . LYS A 1 105 ? -13.360 1.278 35.774 1.00 52.53 105 LYS A N 1
ATOM 826 C CA . LYS A 1 105 ? -13.466 2.506 36.567 1.00 52.53 105 LYS A CA 1
ATOM 827 C C . LYS A 1 105 ? -14.842 2.621 37.203 1.00 52.53 105 LYS A C 1
ATOM 829 O O . LYS A 1 105 ? -14.881 3.119 38.346 1.00 52.53 105 LYS A O 1
#

pLDDT: mean 90.34, std 9.11, range [52.53, 97.94]

Secondary structure (DSSP, 8-state):
-HHHHHHHHHHHHHHHHHHHHTT----HHHHHHHHHHHHHHHHHS---TTHHHHHHHHHHHHHHTTT-S-HHHHHHHHHHHHIIIIIHHHHHHHHHHHHHHHHH-

Radius of gyration: 16.01 Å; chains: 1; bounding box: 29×31×52 Å